Protein AF-A0A3M3BHN0-F1 (afdb_monomer)

InterPro domains:
  IPR001986 Enolpyruvate transferase domain [PF00275] (2-75)
  IPR005750 UDP-N-acetylglucosamine 1-carboxyvinyltransferase [PTHR43783] (2-76)
  IPR013792 RNA 3'-terminal phosphate cyclase/enolpyruvate transferase, alpha/beta [SSF55205] (2-75)
  IPR036968 Enolpyruvate transferase domain superfamily [G3DSA:3.65.10.10] (2-76)

pLDDT: mean 90.18, std 5.6, range [64.31, 95.88]

Radius of gyration: 12.11 Å; Cα contacts (8 Å, |Δi|>4): 110; chains: 1; bounding box: 32×22×26 Å

Sequence (76 aa):
SVTVQNLPHLHDITTMIELFGRMGIEPVIDEKLSVEIDPRTIKTLIAPYELVKTMRASILVLGPMVARFGEAEVAL

Foldseek 3Di:
DDKDAPDDPDPLVVLVQVQCVVQQWHWDADPRRITDTDPVRGDALERDPVSCVVDVCSCVSQVVSCVPPVDHHYDD

Mean predicted aligned error: 3.63 Å

Secondary structure (DSSP, 8-state):
-EEE-S----HHHHHHHHHHHHTT--PEEPTT--EEE-GGG----EE-HHHHTT-GGGGGGHHHHHHHHS--EE--

Nearest PDB structures (foldseek):
  6cn1-assembly2_G  TM=9.842E-01  e=1.005E-10  Pseudomonas putida KT2440
  5bq2-assembly1_D  TM=9.812E-01  e=2.936E-10  Pseudomonas aeruginosa PAO1
  2rl1-assembly1_A  TM=9.348E-01  e=3.874E-05  Haemophilus influenzae
  3sg1-assembly1_A  TM=9.122E-01  e=5.791E-05  Bacillus anthracis
  3swe-assembly1_A  TM=9.346E-01  e=1.210E-04  Haemophilus influenzae Rd KW20

Organism: Pseudomonas syringae pv. maculicola (NCBI:txid59511)

Structure (mmCIF, N/CA/C/O backbone):
data_AF-A0A3M3BHN0-F1
#
_entry.id   AF-A0A3M3BHN0-F1
#
loop_
_atom_site.group_PDB
_atom_site.id
_atom_site.type_symbol
_atom_site.label_atom_id
_atom_site.label_alt_id
_atom_site.label_comp_id
_atom_site.label_asym_id
_atom_site.label_entity_id
_atom_site.label_seq_id
_atom_site.pdbx_PDB_ins_code
_atom_site.Cartn_x
_atom_site.Cartn_y
_atom_site.Cartn_z
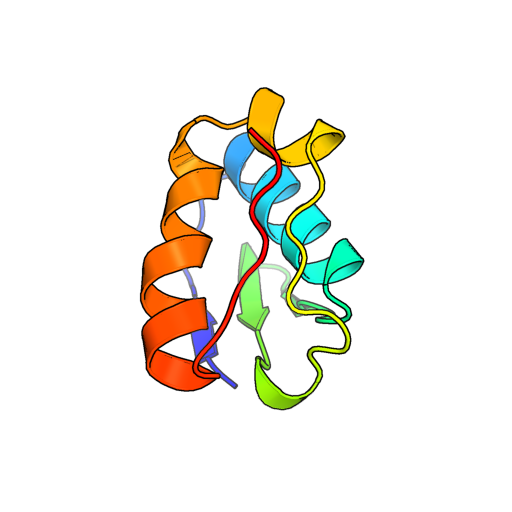_atom_site.occupancy
_atom_site.B_iso_or_equiv
_atom_site.auth_seq_id
_atom_site.auth_comp_id
_atom_site.auth_asym_id
_atom_site.auth_atom_id
_atom_site.pdbx_PDB_model_num
ATOM 1 N N . SER A 1 1 ? -10.667 -2.818 -6.421 1.00 90.69 1 SER A N 1
ATOM 2 C CA . SER A 1 1 ? -10.210 -2.263 -5.142 1.00 90.69 1 SER A CA 1
ATOM 3 C C . SER A 1 1 ? -10.584 -3.212 -4.015 1.00 90.69 1 SER A C 1
ATOM 5 O O . SER A 1 1 ? -11.331 -4.161 -4.246 1.00 90.69 1 SER A O 1
ATOM 7 N N . VAL A 1 2 ? -10.005 -3.007 -2.834 1.00 95.25 2 VAL A N 1
ATOM 8 C CA . VAL A 1 2 ? -10.319 -3.712 -1.585 1.00 95.25 2 VAL A CA 1
ATOM 9 C C . VAL A 1 2 ? -10.462 -2.659 -0.492 1.00 95.25 2 VAL A C 1
ATOM 11 O O . VAL A 1 2 ? -9.640 -1.749 -0.425 1.00 95.25 2 VAL A O 1
ATOM 14 N N . THR A 1 3 ? -11.471 -2.795 0.364 1.00 95.62 3 THR A N 1
ATOM 15 C CA . THR A 1 3 ? -11.683 -1.908 1.514 1.00 95.62 3 THR A CA 1
ATOM 16 C C . THR A 1 3 ? -11.347 -2.650 2.799 1.00 95.62 3 THR A C 1
ATOM 18 O O . THR A 1 3 ? -11.895 -3.721 3.059 1.00 95.62 3 THR A O 1
ATOM 21 N N . VAL A 1 4 ? -10.456 -2.080 3.608 1.00 94.62 4 VAL A N 1
ATOM 22 C CA . VAL A 1 4 ? -10.120 -2.579 4.945 1.00 94.62 4 VAL A CA 1
ATOM 23 C C . VAL A 1 4 ? -10.789 -1.671 5.967 1.00 94.62 4 VAL A C 1
ATOM 25 O O . VAL A 1 4 ? -10.608 -0.460 5.918 1.00 94.62 4 VAL A O 1
ATOM 28 N N . GLN A 1 5 ? -11.582 -2.245 6.867 1.00 94.38 5 GLN A N 1
ATOM 29 C CA . GLN A 1 5 ? -12.373 -1.515 7.863 1.00 94.38 5 GLN A CA 1
ATOM 30 C C . GLN A 1 5 ? -11.848 -1.772 9.276 1.00 94.38 5 GLN A C 1
ATOM 32 O O . GLN A 1 5 ? -11.081 -2.712 9.492 1.00 94.38 5 GLN A O 1
ATOM 37 N N . ASN A 1 6 ? -12.319 -0.979 10.246 1.00 91.19 6 ASN A N 1
ATOM 38 C CA . ASN A 1 6 ? -11.967 -1.125 11.662 1.00 91.19 6 ASN A CA 1
ATOM 39 C C . ASN A 1 6 ? -10.447 -1.031 11.908 1.00 91.19 6 ASN A C 1
ATOM 41 O O . ASN A 1 6 ? -9.884 -1.769 12.720 1.00 91.19 6 ASN A O 1
ATOM 45 N N . LEU A 1 7 ? -9.774 -0.145 11.166 1.00 89.94 7 LEU A N 1
ATOM 46 C CA . LEU A 1 7 ? -8.350 0.108 11.344 1.00 89.94 7 LEU A CA 1
ATOM 47 C C . LEU A 1 7 ? -8.124 1.002 12.572 1.00 89.94 7 LEU A C 1
ATOM 49 O O . LEU A 1 7 ? -8.797 2.023 12.725 1.00 89.94 7 LEU A O 1
ATOM 53 N N . PRO A 1 8 ? -7.176 0.651 13.455 1.00 89.56 8 PRO A N 1
ATOM 54 C CA . PRO A 1 8 ? -6.850 1.482 14.601 1.00 89.56 8 PRO A CA 1
ATOM 55 C C . PRO A 1 8 ? -6.031 2.713 14.180 1.00 89.56 8 PRO A C 1
ATOM 57 O O . PRO A 1 8 ? -5.242 2.669 13.237 1.00 89.56 8 PRO A O 1
ATOM 60 N N . HIS A 1 9 ? -6.155 3.802 14.938 1.00 85.38 9 HIS A N 1
ATOM 61 C CA .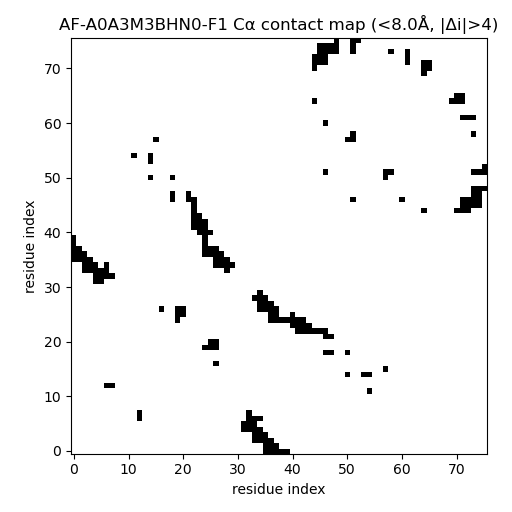 HIS A 1 9 ? -5.307 4.991 14.803 1.00 85.38 9 HIS A CA 1
ATOM 62 C C . HIS A 1 9 ? -3.904 4.744 15.360 1.00 85.38 9 HIS A C 1
ATOM 64 O O . HIS A 1 9 ? -3.594 5.135 16.485 1.00 85.38 9 HIS A O 1
ATOM 70 N N . LEU A 1 10 ? -3.057 4.078 14.582 1.00 89.12 10 LEU A N 1
ATOM 71 C CA . LEU A 1 10 ? -1.674 3.789 14.949 1.00 89.12 10 LEU A CA 1
ATOM 72 C C . L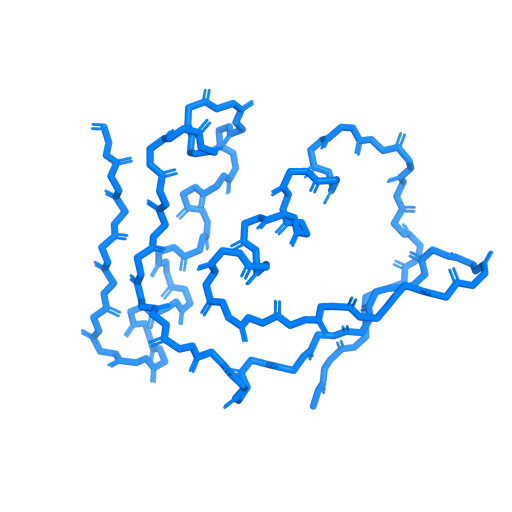EU A 1 10 ? -0.715 4.324 13.891 1.00 89.12 10 LEU A C 1
ATOM 74 O O . LEU A 1 10 ? -1.045 4.380 12.708 1.00 89.12 10 LEU A O 1
ATOM 78 N N . HIS A 1 11 ? 0.496 4.666 14.329 1.00 88.44 11 HIS A N 1
ATOM 79 C CA . HIS A 1 11 ? 1.547 5.165 13.445 1.00 88.44 11 HIS A CA 1
ATOM 80 C C . HIS A 1 11 ? 1.851 4.187 12.301 1.00 88.44 11 HIS A C 1
ATOM 82 O O . HIS A 1 11 ? 1.917 4.608 11.153 1.00 88.44 11 HIS A O 1
ATOM 88 N N . ASP A 1 12 ? 1.906 2.887 12.599 1.00 88.31 12 ASP A N 1
ATOM 89 C CA . ASP A 1 12 ? 2.139 1.825 11.614 1.00 88.31 12 ASP A CA 1
ATOM 90 C C . ASP A 1 12 ? 1.116 1.844 10.461 1.00 88.31 12 ASP A C 1
ATOM 92 O O . ASP A 1 12 ? 1.477 1.629 9.304 1.00 88.31 12 ASP A O 1
ATOM 96 N N . ILE A 1 13 ? -0.158 2.156 10.741 1.00 90.25 13 ILE A N 1
ATOM 97 C CA . ILE A 1 13 ? -1.191 2.272 9.698 1.00 90.25 13 ILE A CA 1
ATOM 98 C C . ILE A 1 13 ? -0.893 3.465 8.789 1.00 90.25 13 ILE A C 1
ATOM 100 O O . ILE A 1 13 ? -0.941 3.334 7.566 1.00 90.25 13 ILE A O 1
ATOM 104 N N . THR A 1 14 ? -0.522 4.605 9.371 1.00 9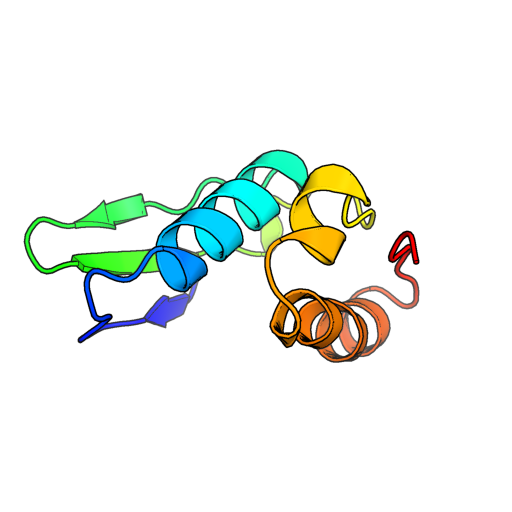0.44 14 THR A N 1
ATOM 105 C CA . THR A 1 14 ? -0.118 5.794 8.612 1.00 90.44 14 THR A CA 1
ATOM 106 C C . THR A 1 14 ? 1.109 5.512 7.745 1.00 90.44 14 THR A C 1
ATOM 108 O O . THR A 1 14 ? 1.103 5.851 6.564 1.00 90.44 14 THR A O 1
ATOM 111 N N . THR A 1 15 ? 2.125 4.829 8.282 1.00 91.44 15 THR A N 1
ATOM 112 C CA . THR A 1 15 ? 3.325 4.433 7.529 1.00 91.44 15 THR A CA 1
ATOM 113 C C . THR A 1 15 ? 2.985 3.503 6.363 1.00 91.44 15 THR A C 1
ATOM 115 O O . THR A 1 15 ? 3.544 3.652 5.279 1.00 91.44 15 THR A O 1
ATOM 118 N N . MET A 1 16 ? 2.044 2.569 6.540 1.00 91.31 16 MET A N 1
ATOM 119 C CA . MET A 1 16 ? 1.603 1.674 5.462 1.00 91.31 16 MET A CA 1
ATOM 120 C C . MET A 1 16 ? 0.865 2.427 4.343 1.00 91.31 16 MET A C 1
ATOM 122 O O . MET A 1 16 ? 1.084 2.159 3.162 1.00 91.31 16 MET A O 1
ATOM 126 N N . ILE A 1 17 ? 0.014 3.393 4.698 1.00 92.25 17 ILE A N 1
ATOM 127 C CA . ILE A 1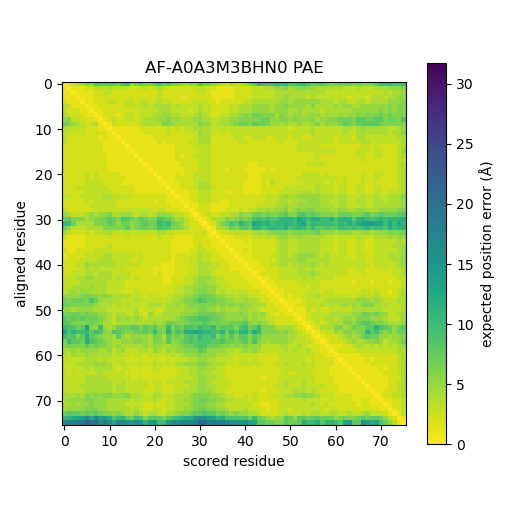 17 ? -0.678 4.256 3.729 1.00 92.25 17 ILE A CA 1
ATOM 128 C C . ILE A 1 17 ? 0.336 5.115 2.962 1.00 92.25 17 ILE A C 1
ATOM 130 O O . ILE A 1 17 ? 0.255 5.218 1.738 1.00 92.25 17 ILE A O 1
ATOM 134 N N . GLU A 1 18 ? 1.322 5.683 3.659 1.00 92.62 18 GLU A N 1
ATOM 135 C CA . GLU A 1 18 ? 2.407 6.447 3.039 1.00 92.62 18 GLU A CA 1
ATOM 136 C C . GLU A 1 18 ? 3.234 5.577 2.081 1.00 92.62 18 GLU A C 1
ATOM 138 O O . GLU A 1 18 ? 3.530 5.998 0.961 1.00 92.62 18 GLU A O 1
ATOM 143 N N . LEU A 1 19 ? 3.544 4.337 2.474 1.00 92.38 19 LEU A N 1
ATOM 144 C CA . LEU A 1 19 ? 4.238 3.365 1.631 1.00 92.38 19 LEU A CA 1
ATOM 145 C C . LEU A 1 19 ? 3.474 3.100 0.329 1.00 92.38 19 LEU A C 1
ATOM 147 O O . LEU A 1 19 ? 4.068 3.161 -0.748 1.00 92.38 19 LEU A O 1
ATOM 151 N N . PHE A 1 20 ? 2.159 2.883 0.406 1.00 93.62 20 PHE A N 1
ATOM 152 C CA . PHE A 1 20 ? 1.313 2.752 -0.782 1.00 93.62 20 PHE A CA 1
ATOM 153 C C . PHE A 1 20 ? 1.362 4.002 -1.667 1.00 93.62 20 PHE A C 1
ATOM 155 O O . PHE A 1 20 ? 1.560 3.867 -2.877 1.00 93.62 20 PHE A O 1
ATOM 162 N N . GLY A 1 21 ? 1.311 5.195 -1.065 1.00 94.06 21 GLY A N 1
ATOM 163 C CA . GLY A 1 21 ? 1.510 6.474 -1.753 1.00 94.06 21 GLY A CA 1
ATOM 164 C C . GLY A 1 21 ? 2.812 6.523 -2.554 1.00 94.06 21 GLY A C 1
ATOM 165 O O . GLY A 1 21 ? 2.816 6.844 -3.742 1.00 94.06 21 GLY A O 1
ATOM 166 N N . ARG A 1 22 ? 3.930 6.124 -1.937 1.00 92.75 22 ARG A N 1
ATOM 167 C CA . ARG A 1 22 ? 5.252 6.073 -2.594 1.00 92.75 22 ARG A CA 1
ATOM 168 C C . ARG A 1 22 ? 5.312 5.067 -3.739 1.00 92.75 22 ARG A C 1
ATOM 170 O O . ARG A 1 22 ? 6.076 5.269 -4.679 1.00 92.75 22 ARG A O 1
ATOM 177 N N . MET A 1 23 ? 4.500 4.016 -3.678 1.00 93.19 23 MET A N 1
ATOM 178 C CA . MET A 1 23 ? 4.378 3.009 -4.731 1.00 93.19 23 MET A CA 1
ATOM 179 C C . MET A 1 23 ? 3.439 3.441 -5.874 1.00 93.19 23 MET A C 1
ATOM 181 O O . MET A 1 23 ? 3.327 2.740 -6.883 1.00 93.19 23 MET A O 1
ATOM 185 N N . GLY A 1 24 ? 2.783 4.602 -5.756 1.00 94.75 24 GLY A N 1
ATOM 186 C CA . GLY A 1 24 ? 1.825 5.131 -6.733 1.00 94.75 24 GLY A CA 1
ATOM 187 C C . GLY A 1 24 ? 0.394 4.616 -6.549 1.00 94.75 24 GLY A C 1
ATOM 188 O O . GLY A 1 24 ? -0.430 4.717 -7.457 1.00 94.75 24 GLY A O 1
ATOM 189 N N . ILE A 1 25 ? 0.098 4.030 -5.392 1.00 95.62 25 ILE A N 1
ATOM 190 C CA . ILE A 1 25 ? -1.262 3.703 -4.971 1.00 95.62 25 ILE A CA 1
ATOM 191 C C . ILE A 1 25 ? -1.764 4.872 -4.127 1.00 95.62 25 ILE A C 1
ATOM 193 O O . ILE A 1 25 ? -1.048 5.335 -3.250 1.00 95.62 25 ILE A O 1
ATOM 197 N N . GLU A 1 26 ? -2.987 5.337 -4.364 1.00 95.12 26 GLU A N 1
ATOM 198 C CA . GLU A 1 26 ? -3.600 6.428 -3.598 1.00 95.12 26 GLU A CA 1
ATOM 199 C C . GLU A 1 26 ? -4.753 5.861 -2.760 1.00 95.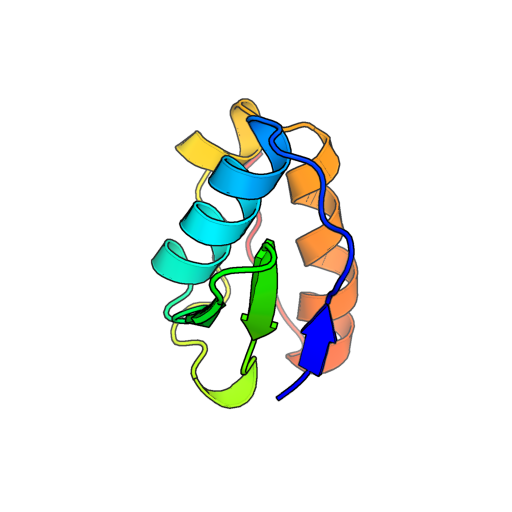12 26 GLU A C 1
ATOM 201 O O . GLU A 1 26 ? -5.865 5.712 -3.274 1.00 95.12 26 GLU A O 1
ATOM 206 N N . PRO A 1 27 ? -4.509 5.460 -1.495 1.00 94.31 27 PRO A N 1
ATOM 207 C CA . PRO A 1 27 ? -5.571 4.943 -0.650 1.00 94.31 27 PRO A CA 1
ATOM 208 C C . PRO A 1 27 ? -6.571 6.044 -0.295 1.00 94.31 27 PRO A C 1
ATOM 210 O O . PRO A 1 27 ? -6.183 7.147 0.089 1.00 94.31 27 PRO A O 1
ATOM 213 N N . VAL A 1 28 ? -7.861 5.726 -0.369 1.00 94.56 28 VAL A N 1
ATOM 214 C CA . VAL A 1 28 ? -8.936 6.633 0.045 1.00 94.56 28 VAL A CA 1
ATOM 215 C C . VAL A 1 28 ? -9.332 6.287 1.473 1.00 94.56 28 VAL A C 1
ATOM 217 O O . VAL A 1 28 ? -9.703 5.148 1.753 1.00 94.56 28 VAL A O 1
ATOM 220 N N . ILE A 1 29 ? -9.240 7.263 2.375 1.00 91.56 29 ILE A N 1
ATOM 221 C CA . ILE A 1 29 ? -9.606 7.114 3.788 1.00 91.56 29 ILE A CA 1
ATOM 222 C C . ILE A 1 29 ? -10.993 7.721 3.994 1.00 91.56 29 ILE A C 1
ATOM 224 O O . ILE A 1 29 ? -11.216 8.875 3.623 1.00 91.56 29 ILE A O 1
ATOM 228 N N . ASP A 1 30 ? -11.915 6.959 4.578 1.00 87.88 30 ASP A N 1
ATOM 229 C CA . ASP A 1 30 ? -13.247 7.454 4.931 1.00 87.88 30 ASP A CA 1
ATOM 230 C C . ASP A 1 30 ? -13.323 7.986 6.377 1.00 87.88 30 ASP A C 1
ATOM 232 O O . ASP A 1 30 ? -12.397 7.857 7.180 1.00 87.88 30 ASP A O 1
ATOM 236 N N . GLU A 1 31 ? -14.469 8.573 6.731 1.00 81.12 31 GLU A N 1
ATOM 237 C CA . GLU A 1 31 ? -14.740 9.148 8.060 1.00 81.12 31 GLU A CA 1
ATOM 238 C C . GLU A 1 31 ? -14.718 8.116 9.205 1.00 81.12 31 GLU A C 1
ATOM 240 O O . GLU A 1 31 ? -14.646 8.481 10.378 1.00 81.12 31 GLU A O 1
ATOM 245 N N . LYS A 1 32 ? -14.799 6.821 8.878 1.00 82.50 32 LYS A N 1
ATOM 246 C CA . LYS A 1 32 ? -14.797 5.691 9.817 1.00 82.50 32 LYS A CA 1
ATOM 247 C C . LYS A 1 32 ? -13.466 4.947 9.833 1.00 82.50 32 LYS A C 1
ATOM 249 O O . LYS A 1 32 ? -13.390 3.886 10.455 1.00 82.50 32 LYS A O 1
ATOM 254 N N . LEU A 1 33 ? -12.439 5.488 9.174 1.00 82.00 33 LEU A N 1
ATOM 255 C CA . LEU A 1 33 ? -11.103 4.895 9.081 1.00 82.00 33 LEU A CA 1
ATOM 256 C C . LEU A 1 33 ? -11.086 3.580 8.325 1.00 82.00 33 LEU A C 1
ATOM 258 O O . LEU A 1 33 ? -10.213 2.734 8.528 1.00 82.00 33 LEU A O 1
ATOM 262 N N . SER A 1 34 ? -12.050 3.405 7.434 1.00 91.31 34 SER A N 1
ATOM 263 C CA . SER A 1 34 ? -11.895 2.441 6.371 1.00 91.31 34 SER A CA 1
ATOM 264 C C . SER A 1 34 ? -10.918 3.006 5.352 1.00 91.31 34 SER A C 1
ATOM 266 O O . SER A 1 34 ? -10.957 4.191 5.020 1.00 91.31 34 SER A O 1
ATOM 268 N N . VAL A 1 35 ? -10.058 2.140 4.834 1.00 94.62 35 VAL A N 1
ATOM 269 C CA . VAL A 1 35 ? -9.106 2.485 3.783 1.00 94.62 35 VAL A CA 1
ATOM 270 C C . VAL A 1 35 ? -9.442 1.648 2.558 1.00 94.62 35 VAL A C 1
ATOM 272 O O . VAL A 1 35 ? -9.378 0.416 2.598 1.00 94.62 35 VAL A O 1
ATOM 275 N N . GLU A 1 36 ? -9.829 2.310 1.472 1.00 95.50 36 GLU A N 1
ATOM 276 C CA . GLU A 1 36 ? -9.970 1.688 0.159 1.00 95.50 36 GLU A CA 1
ATOM 277 C C . GLU A 1 36 ? -8.642 1.756 -0.595 1.00 95.50 36 GLU A C 1
ATOM 279 O O . GLU A 1 36 ? -8.016 2.808 -0.700 1.00 95.50 36 GLU A O 1
ATOM 284 N N . ILE A 1 37 ? -8.213 0.615 -1.131 1.00 95.56 37 ILE A N 1
ATOM 285 C CA . ILE A 1 37 ? -6.941 0.452 -1.830 1.00 95.56 37 ILE A CA 1
ATOM 286 C C . ILE A 1 37 ? -7.226 -0.132 -3.214 1.00 95.56 37 ILE A C 1
ATOM 288 O O . ILE A 1 37 ? -7.869 -1.182 -3.344 1.00 95.56 37 ILE A O 1
ATOM 292 N N . ASP A 1 38 ? -6.712 0.505 -4.267 1.00 95.38 38 ASP A N 1
ATOM 293 C CA . ASP A 1 38 ? -6.702 -0.065 -5.614 1.00 95.38 38 ASP A CA 1
ATOM 294 C C . ASP A 1 38 ? -5.274 -0.412 -6.068 1.00 95.38 38 ASP A C 1
ATOM 296 O O . ASP A 1 38 ? -4.563 0.440 -6.595 1.00 95.38 38 ASP A O 1
ATOM 300 N N . PRO A 1 39 ? -4.834 -1.678 -5.941 1.00 91.81 39 PRO A N 1
ATOM 301 C CA . PRO A 1 39 ? -3.476 -2.069 -6.317 1.00 91.81 39 PRO A CA 1
ATOM 302 C C . PRO A 1 39 ? -3.232 -2.031 -7.834 1.00 91.81 39 PRO A C 1
ATOM 304 O O . PRO A 1 39 ? -2.109 -2.253 -8.274 1.00 91.81 39 PRO A O 1
ATOM 307 N N . ARG A 1 40 ? -4.264 -1.786 -8.657 1.00 94.12 40 ARG A N 1
ATOM 308 C CA . ARG A 1 40 ? -4.118 -1.636 -10.114 1.00 94.12 40 ARG A CA 1
ATOM 309 C C . ARG A 1 40 ? -3.451 -0.317 -10.507 1.00 94.12 40 ARG A C 1
ATOM 311 O O . ARG A 1 40 ? -2.974 -0.216 -11.632 1.00 94.12 40 ARG A O 1
ATOM 318 N N . THR A 1 41 ? -3.425 0.682 -9.621 1.00 95.44 41 THR A N 1
ATOM 319 C CA . THR A 1 41 ? -2.828 1.995 -9.915 1.00 95.44 41 THR A CA 1
ATOM 320 C C . THR A 1 41 ? -1.329 2.055 -9.643 1.00 95.44 41 THR A C 1
ATOM 322 O O . THR A 1 41 ? -0.709 3.046 -10.024 1.00 95.44 41 THR A O 1
ATOM 325 N N . ILE A 1 42 ? -0.756 1.007 -9.036 1.00 95.25 42 ILE A N 1
ATOM 326 C CA . ILE A 1 42 ? 0.663 0.914 -8.678 1.00 95.25 42 ILE A CA 1
ATOM 327 C C . ILE A 1 42 ? 1.571 1.331 -9.846 1.00 95.25 42 ILE A C 1
ATOM 329 O O . ILE A 1 42 ? 1.335 0.976 -11.003 1.00 95.25 42 ILE A O 1
ATOM 333 N N . LYS A 1 43 ? 2.598 2.124 -9.539 1.00 95.81 43 LYS A N 1
ATOM 334 C CA . LYS A 1 43 ? 3.533 2.698 -10.521 1.00 95.81 43 LYS A CA 1
ATOM 335 C C . LYS A 1 43 ? 4.953 2.184 -10.362 1.00 95.81 43 LYS A C 1
ATOM 337 O O . LYS A 1 43 ? 5.685 2.145 -11.343 1.00 95.81 43 LYS A O 1
ATOM 342 N N . THR A 1 44 ? 5.335 1.798 -9.151 1.00 94.62 44 THR A N 1
ATOM 343 C CA . THR A 1 44 ? 6.649 1.229 -8.866 1.00 94.62 44 THR A CA 1
ATOM 344 C C . THR A 1 44 ? 6.519 0.035 -7.934 1.00 94.62 44 THR A C 1
ATOM 346 O O . THR A 1 44 ? 5.675 0.019 -7.037 1.00 94.62 44 THR A O 1
ATOM 349 N N . LEU A 1 45 ? 7.367 -0.967 -8.155 1.00 94.94 45 LEU A N 1
ATOM 350 C CA . LEU A 1 45 ? 7.467 -2.165 -7.326 1.00 94.94 45 LEU A CA 1
ATOM 351 C C . LEU A 1 45 ? 8.585 -2.033 -6.280 1.00 94.94 45 LEU A C 1
ATOM 353 O O . LEU A 1 45 ? 9.145 -3.037 -5.847 1.00 94.94 45 LEU A O 1
ATOM 357 N N . ILE A 1 46 ? 8.894 -0.796 -5.877 1.00 92.81 46 ILE A N 1
ATOM 358 C CA . ILE A 1 46 ? 9.958 -0.471 -4.927 1.00 92.81 46 ILE A CA 1
ATOM 359 C C . ILE A 1 46 ? 9.355 0.019 -3.606 1.00 92.81 46 ILE A C 1
ATOM 361 O O . 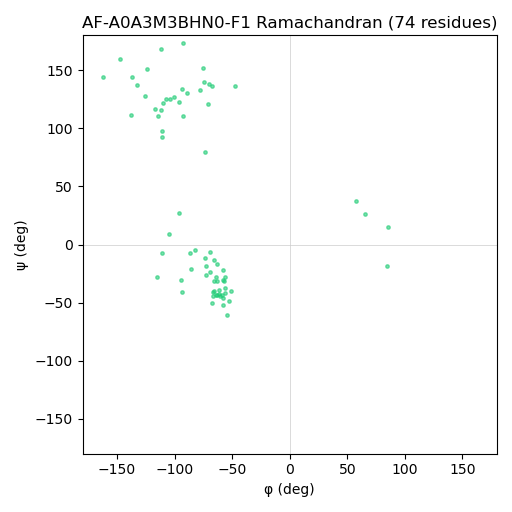ILE A 1 46 ? 8.656 1.035 -3.572 1.00 92.81 46 ILE A O 1
ATOM 365 N N . ALA A 1 47 ? 9.682 -0.664 -2.511 1.00 90.75 47 ALA A N 1
ATOM 366 C CA . ALA A 1 47 ? 9.424 -0.207 -1.150 1.00 90.75 47 ALA A CA 1
ATOM 367 C C . ALA A 1 47 ? 10.662 0.548 -0.615 1.00 90.75 47 ALA A C 1
ATOM 369 O O . ALA A 1 47 ? 11.707 -0.071 -0.391 1.00 90.75 47 ALA A O 1
ATOM 370 N N . PRO A 1 48 ? 10.591 1.881 -0.423 1.00 87.31 48 PRO A N 1
ATOM 371 C CA . PRO A 1 48 ? 11.748 2.693 -0.057 1.00 87.31 48 PRO A CA 1
ATOM 372 C C . PRO A 1 48 ? 12.230 2.432 1.376 1.00 87.31 48 PRO A C 1
ATOM 374 O O . PRO A 1 48 ? 11.435 2.415 2.316 1.00 87.31 48 PRO A O 1
ATOM 377 N N . TYR A 1 49 ? 13.554 2.352 1.546 1.00 86.06 49 TYR A N 1
ATOM 378 C CA . TYR A 1 49 ? 14.226 2.075 2.826 1.00 86.06 49 TYR A CA 1
ATOM 379 C C . TYR A 1 49 ? 13.766 2.984 3.972 1.00 86.06 49 TYR A C 1
ATOM 381 O O . TYR A 1 49 ? 13.555 2.526 5.092 1.00 86.06 49 TYR A O 1
ATOM 389 N N . GLU A 1 50 ? 13.558 4.273 3.683 1.00 85.31 50 GLU A N 1
ATOM 390 C CA . GLU A 1 50 ? 13.130 5.261 4.677 1.00 85.31 50 GLU A CA 1
ATOM 391 C C . GLU A 1 50 ? 11.821 4.884 5.385 1.00 85.31 50 GLU A C 1
ATOM 393 O O . GLU A 1 50 ? 11.676 5.196 6.562 1.00 85.31 50 GLU A O 1
ATOM 398 N N . LEU A 1 51 ? 10.911 4.178 4.703 1.00 84.50 51 LEU A N 1
ATOM 399 C CA . LEU A 1 51 ? 9.659 3.676 5.281 1.00 84.50 51 LEU A CA 1
ATOM 400 C C . LEU A 1 51 ? 9.782 2.233 5.776 1.00 84.50 51 LEU A C 1
ATOM 402 O O . LEU A 1 51 ? 9.126 1.837 6.736 1.00 84.50 51 LEU A O 1
ATOM 406 N N . VAL A 1 52 ? 10.640 1.432 5.143 1.00 85.19 52 VAL A N 1
ATOM 407 C CA . VAL A 1 52 ? 10.867 0.046 5.568 1.00 85.19 52 VAL A CA 1
ATOM 408 C C . VAL A 1 52 ? 11.514 0.000 6.957 1.00 85.19 52 VAL A C 1
ATOM 410 O O . VAL A 1 52 ? 11.105 -0.793 7.807 1.00 85.19 52 VAL A O 1
ATOM 413 N N . LYS A 1 53 ? 12.462 0.905 7.238 1.00 83.56 53 LYS A N 1
ATOM 414 C CA . LYS A 1 53 ? 13.166 0.975 8.529 1.00 83.56 53 LYS A CA 1
ATOM 415 C C . LYS A 1 53 ? 12.287 1.439 9.696 1.00 83.56 53 LYS A C 1
ATOM 417 O O . LYS A 1 53 ? 12.614 1.149 10.845 1.00 83.56 53 LYS A O 1
ATOM 422 N N . THR A 1 54 ? 11.202 2.171 9.432 1.00 83.69 54 THR A N 1
ATOM 423 C CA . THR A 1 54 ? 10.326 2.722 10.481 1.00 83.69 54 THR A CA 1
ATOM 424 C C . THR A 1 54 ? 9.263 1.728 10.940 1.00 83.69 54 THR A C 1
ATOM 426 O O . THR A 1 54 ? 8.789 1.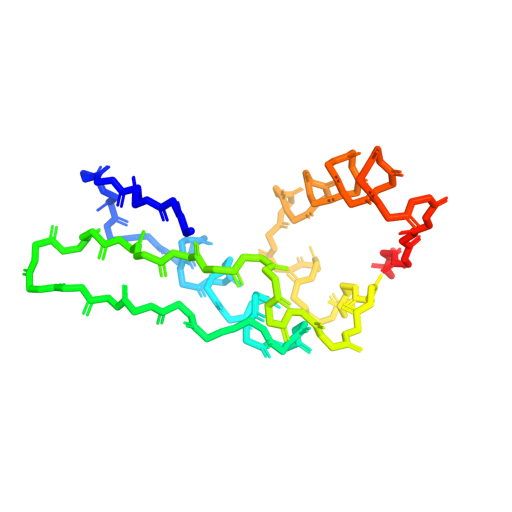835 12.067 1.00 83.69 54 THR A O 1
ATOM 429 N N . MET A 1 55 ? 8.941 0.717 10.124 1.00 83.44 55 MET A N 1
ATOM 430 C CA . MET A 1 55 ? 7.941 -0.302 10.440 1.00 83.44 55 MET A CA 1
ATOM 431 C C . MET A 1 55 ? 8.429 -1.695 10.034 1.00 83.44 55 MET A C 1
ATOM 433 O O . MET A 1 55 ? 8.454 -2.035 8.855 1.00 83.44 55 MET A O 1
ATOM 437 N N . ARG A 1 56 ? 8.718 -2.570 11.009 1.00 78.19 56 ARG A N 1
ATOM 438 C CA . ARG A 1 56 ? 9.145 -3.967 10.752 1.00 78.19 56 ARG A CA 1
ATOM 439 C C . ARG A 1 56 ? 8.159 -4.769 9.892 1.00 78.19 56 ARG A C 1
ATOM 441 O O . ARG A 1 56 ? 8.571 -5.699 9.208 1.00 78.19 56 ARG A O 1
ATOM 448 N N . ALA A 1 57 ? 6.871 -4.428 9.933 1.00 81.25 57 ALA A N 1
ATOM 449 C CA . ALA A 1 57 ? 5.829 -5.076 9.139 1.00 81.25 57 ALA A CA 1
ATOM 450 C C . ALA A 1 57 ? 5.869 -4.706 7.643 1.00 81.25 57 ALA A C 1
ATOM 452 O O . ALA A 1 57 ? 5.212 -5.366 6.845 1.00 81.25 57 ALA A O 1
ATOM 453 N N . SER A 1 58 ? 6.650 -3.699 7.239 1.00 80.44 58 SER A N 1
ATOM 454 C CA . SER A 1 58 ? 6.788 -3.280 5.836 1.00 80.44 58 SER A CA 1
ATOM 455 C C . SER A 1 58 ? 7.271 -4.409 4.920 1.00 80.44 58 SER A C 1
ATOM 457 O O . SER A 1 58 ? 6.833 -4.490 3.779 1.00 80.44 58 SER A O 1
ATOM 459 N N . ILE A 1 59 ? 8.067 -5.357 5.432 1.00 84.69 59 ILE A N 1
ATOM 460 C CA . ILE A 1 59 ? 8.504 -6.550 4.690 1.00 84.69 59 ILE A CA 1
ATOM 461 C C . ILE A 1 59 ? 7.335 -7.409 4.178 1.00 84.69 59 ILE A C 1
ATOM 463 O O . ILE A 1 59 ? 7.491 -8.155 3.212 1.00 84.69 59 ILE A O 1
ATOM 467 N N . LEU A 1 60 ? 6.143 -7.290 4.777 1.00 86.94 60 LEU A N 1
ATOM 468 C CA . LEU A 1 60 ? 4.954 -8.034 4.361 1.00 86.94 60 LEU A CA 1
ATOM 469 C C . LEU A 1 60 ? 4.461 -7.649 2.961 1.00 86.94 60 LEU A C 1
ATOM 471 O O . LEU A 1 60 ? 3.672 -8.402 2.396 1.00 86.94 60 LEU A O 1
ATOM 475 N N . VAL A 1 61 ? 4.930 -6.540 2.372 1.00 88.81 61 VAL A N 1
ATOM 476 C CA . VAL A 1 61 ? 4.617 -6.208 0.971 1.00 88.81 61 VAL A CA 1
ATOM 477 C C . VAL A 1 61 ? 5.361 -7.104 -0.023 1.00 88.81 61 VAL A C 1
ATOM 479 O O . VAL A 1 61 ? 4.840 -7.353 -1.106 1.00 88.81 61 VAL A O 1
ATOM 482 N N . LEU A 1 62 ? 6.520 -7.665 0.350 1.00 91.44 62 LEU A N 1
ATOM 483 C CA . LEU A 1 62 ? 7.357 -8.476 -0.542 1.00 91.44 62 LEU A CA 1
ATOM 484 C C . LEU A 1 62 ? 6.599 -9.689 -1.102 1.00 91.44 62 LEU A C 1
ATOM 486 O O . LEU A 1 62 ? 6.543 -9.888 -2.312 1.00 91.44 62 LEU A O 1
ATOM 490 N N . GLY A 1 63 ? 5.983 -10.480 -0.221 1.00 92.62 63 GLY A N 1
ATOM 491 C CA . GLY A 1 63 ? 5.244 -11.694 -0.587 1.00 92.62 63 GLY A CA 1
ATOM 492 C C . GLY A 1 63 ? 4.148 -11.461 -1.638 1.00 92.62 63 GLY A C 1
ATOM 493 O O . GLY A 1 63 ? 4.223 -12.040 -2.723 1.00 92.62 63 GLY A O 1
ATOM 494 N N . PRO A 1 64 ? 3.133 -10.619 -1.364 1.00 92.75 64 PRO A N 1
ATOM 495 C CA . PRO A 1 64 ? 2.062 -10.341 -2.314 1.00 92.75 64 PRO A CA 1
ATOM 496 C C . PRO A 1 64 ? 2.545 -9.605 -3.569 1.00 92.75 64 PRO A C 1
ATOM 498 O O . PRO A 1 64 ? 1.977 -9.837 -4.635 1.00 92.75 64 PRO A O 1
ATOM 501 N N . MET A 1 65 ? 3.578 -8.757 -3.487 1.00 93.75 65 MET A N 1
ATOM 502 C CA . MET A 1 65 ? 4.117 -8.089 -4.674 1.00 93.75 65 MET A CA 1
ATOM 503 C C . MET A 1 65 ? 4.787 -9.075 -5.628 1.00 93.75 65 MET A C 1
ATOM 505 O O . MET A 1 65 ? 4.417 -9.112 -6.797 1.00 93.75 65 MET A O 1
ATOM 509 N N . VAL A 1 66 ? 5.686 -9.932 -5.136 1.00 94.81 66 VAL A N 1
ATOM 510 C CA . VAL A 1 66 ? 6.344 -10.954 -5.968 1.00 94.81 66 VAL A CA 1
ATOM 511 C C . VAL A 1 66 ? 5.318 -11.944 -6.519 1.00 94.81 66 VAL A C 1
ATOM 513 O O . VAL A 1 66 ? 5.337 -12.250 -7.708 1.00 94.81 66 VAL A O 1
ATOM 516 N N . ALA A 1 67 ? 4.367 -12.399 -5.696 1.00 95.88 67 ALA A N 1
ATOM 517 C CA . ALA A 1 67 ? 3.334 -13.337 -6.137 1.00 95.88 67 ALA A CA 1
ATOM 518 C C . ALA A 1 67 ? 2.414 -12.763 -7.230 1.00 95.88 67 ALA A C 1
ATOM 520 O O . ALA A 1 67 ? 1.914 -13.514 -8.066 1.00 95.88 67 ALA A O 1
ATOM 521 N N . ARG A 1 68 ? 2.165 -11.446 -7.222 1.00 93.81 68 ARG A N 1
ATOM 522 C CA . ARG A 1 68 ? 1.260 -10.782 -8.171 1.00 93.81 68 ARG A CA 1
ATOM 523 C C . ARG A 1 68 ? 1.967 -10.227 -9.406 1.00 93.81 68 ARG A C 1
ATOM 525 O O . ARG A 1 68 ? 1.395 -10.291 -10.490 1.00 93.81 68 ARG A O 1
ATOM 532 N N . PHE A 1 69 ? 3.145 -9.637 -9.233 1.00 94.50 69 PHE A N 1
ATOM 533 C CA . PHE A 1 69 ? 3.849 -8.872 -10.266 1.00 94.50 69 PHE A CA 1
ATOM 534 C C . PHE A 1 69 ? 5.131 -9.556 -10.763 1.00 94.50 69 PHE A C 1
ATOM 536 O O . PHE A 1 69 ? 5.709 -9.102 -11.742 1.00 94.50 69 PHE A O 1
ATOM 543 N N . GLY A 1 70 ? 5.562 -10.656 -10.134 1.00 94.75 70 GLY A N 1
ATOM 544 C CA . GLY A 1 70 ? 6.751 -11.428 -10.517 1.00 94.75 70 GLY A CA 1
ATOM 545 C C . GLY A 1 70 ? 8.067 -10.886 -9.953 1.00 94.75 70 GLY A C 1
ATOM 546 O O . GLY A 1 70 ? 9.037 -11.632 -9.860 1.00 94.75 70 GLY A O 1
ATOM 547 N N . GLU A 1 71 ? 8.089 -9.629 -9.516 1.00 93.31 71 GLU A N 1
ATOM 548 C CA . GLU A 1 71 ? 9.251 -8.969 -8.925 1.00 93.31 71 GLU A CA 1
ATOM 549 C C . GLU A 1 71 ? 8.830 -7.948 -7.861 1.00 93.31 71 GLU A C 1
ATOM 551 O O . GLU A 1 71 ? 7.681 -7.500 -7.811 1.00 93.31 71 GLU A O 1
ATOM 556 N N . ALA A 1 72 ? 9.769 -7.605 -6.985 1.00 93.69 72 ALA A N 1
ATOM 557 C CA . ALA A 1 72 ? 9.654 -6.518 -6.024 1.00 93.69 72 ALA A CA 1
ATOM 558 C C . ALA A 1 72 ? 11.050 -6.155 -5.517 1.00 93.69 72 ALA A C 1
ATOM 560 O O . ALA A 1 72 ? 11.880 -7.039 -5.296 1.00 93.69 72 ALA A O 1
ATOM 561 N N . GLU A 1 73 ? 11.283 -4.873 -5.271 1.00 91.69 73 GLU A N 1
ATOM 562 C CA . GLU A 1 73 ? 12.490 -4.387 -4.617 1.00 91.69 73 GLU A CA 1
ATOM 563 C C . GLU A 1 73 ? 12.111 -3.832 -3.245 1.00 91.69 73 GLU A C 1
ATOM 565 O O . GLU A 1 73 ? 11.362 -2.864 -3.123 1.00 91.69 73 GLU A O 1
ATOM 570 N N . VAL A 1 74 ? 12.613 -4.464 -2.189 1.00 85.31 74 VAL A N 1
ATOM 571 C CA . VAL A 1 74 ? 12.458 -3.971 -0.820 1.00 85.31 74 VAL A CA 1
ATOM 572 C C . VAL A 1 74 ? 13.844 -3.613 -0.331 1.00 85.31 74 VAL A C 1
ATOM 574 O O . VAL A 1 74 ? 14.686 -4.493 -0.161 1.00 85.31 74 VAL A O 1
ATOM 577 N N . ALA A 1 75 ? 14.089 -2.318 -0.152 1.00 77.31 75 ALA A N 1
ATOM 578 C CA . ALA A 1 75 ? 15.377 -1.852 0.329 1.00 77.31 75 ALA A CA 1
ATOM 579 C C . ALA A 1 75 ? 15.530 -2.220 1.818 1.00 77.31 75 ALA A C 1
ATOM 581 O O . ALA A 1 75 ? 14.691 -1.834 2.638 1.0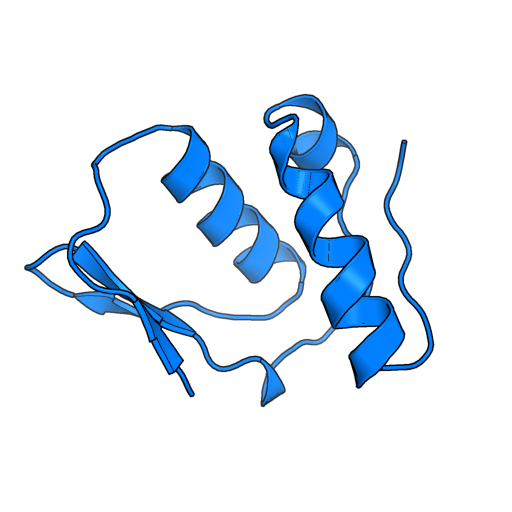0 77.31 75 ALA A O 1
ATOM 582 N N . LEU A 1 76 ? 16.573 -2.996 2.130 1.00 64.31 76 LEU A N 1
ATOM 583 C CA . LEU A 1 76 ? 16.923 -3.522 3.458 1.00 64.31 76 LEU A CA 1
ATOM 584 C C . LEU A 1 76 ? 18.080 -2.749 4.093 1.00 64.31 76 LEU A C 1
ATOM 586 O O . LEU A 1 76 ? 18.958 -2.278 3.336 1.00 64.31 76 LEU A O 1
#

Solvent-accessible surface area (backbone atoms only — not comparable to full-atom values): 4489 Å² total; per-residue (Å²): 114,50,73,48,66,82,54,70,100,45,70,65,54,55,53,50,52,50,51,37,44,73,16,45,21,77,67,47,73,51,100,74,44,28,38,36,39,44,81,86,55,51,72,51,60,53,49,56,42,83,59,37,76,77,30,85,70,50,66,65,52,48,61,62,35,29,77,73,68,74,50,62,45,71,50,126